Protein 5CMZ (pdb70)

Organism: Human immunodeficiency virus type 1 group M subtype B (isolate HXB2) (NCBI:txid11706)

B-factor: mean 67.7, std 21.5, range [20.0, 153.14]

Secondary structure (DSSP, 8-state):
-HHHHHHHHHHHHHHHHHHHHHHHHHHHHHHHHHHHHHHHHH-/--HHHHHHHHHHHHHHHHHHHHHHHHHHHTT-/-TTHHHHHHHHHHHHHHHHHHHHHHHHHHHHHHHHHHHHHHHHH-/--HHHHHHHHHHHHHHHHHHHHHHHHHHHH----

Sequence (154 aa):
IVQQQNNLLRAIEAQQHLLQLTVWGIKQLQARILAVERYLKDQQMTWEEWDKKIEELIKKSEELIKKIEEQIKKQESGIVQQQNNLLRAIEAQQHHLLQLTVWGIKQLQARILAVERYLKDQMTWEEWDKKIEELIKKSEELIKKIEEQIKKQEES

GO terms:
  GO:0019064 fusion of virus membrane with host plasma membrane (P, IDA)
  GO:0075512 clathrin-dependent endocytosis of virus by host cell (P, IDA)
  GO:0042802 identical protein binding (F, IPI)
  GO:0005515 protein binding (F, IPI)
  GO:0042783 symbiont-mediated evasion of host immune response (P, EXP)
  GO:0046718 symbiont entry into host cell (P, EXP)
  GO:1903905 positive regulation of establishment of T cell polarity (P, IDA)
  GO:1903908 positive regulation of plasma membrane raft polarization (P, IDA)
  GO:1903911 positive regulation of receptor clustering (P, IDA)
  GO:0007015 actin filament organization (P, IDA)
  GO:0019082 viral protein processing (P, IDA)
  GO:0046718 symbiont entry into host cell (P, IDA)
  GO:0048018 receptor ligand activity (F, IDA)
  GO:0020002 host cell plasma membrane (C, IDA)
  GO:0019062 virion attachment to host cell (P, IDA)

Structure (mmCIF, N/CA/C/O backbone):
data_5CMZ
#
_entry.id   5CMZ
#
_cell.length_a   44.403
_cell.length_b   44.403
_cell.length_c   227.897
_cell.angle_alpha   90.00
_cell.angle_beta   90.00
_cell.angle_gamma   120.00
#
_symmetry.space_group_name_H-M   'P 63'
#
loop_
_entity.id
_entity.type
_entity.pdbx_description
1 polymer 'Envelope glycoprotein'
2 polymer 'Artificial HIV entry inhibitor AP3'
3 non-polymer 'SULFATE ION'
4 non-polymer 1,2-ETHANEDIOL
5 non-polymer 1-ETHOXY-2-(2-ETHOXYETHOXY)ETHANE
6 water water
#
loop_
_atom_site.group_PDB
_atom_site.id
_atom_site.type_symbol
_atom_site.label_atom_id
_atom_site.label_alt_id
_atom_site.label_comp_id
_atom_site.label_asym_id
_atom_site.label_entity_id
_atom_site.label_seq_id
_atom_site.pdbx_PDB_ins_code
_atom_site.Cartn_x
_atom_site.Cartn_y
_atom_site.Cartn_z
_atom_site.occupancy
_atom_site.B_iso_or_equiv
_atom_site.auth_seq_id
_atom_site.auth_comp_id
_atom_site.auth_asym_id
_atom_site.auth_atom_id
_atom_site.pdbx_PDB_model_num
ATOM 1 N N . ILE A 1 3 ? -15.761 14.250 -54.180 1.00 97.26 3 ILE A N 1
ATOM 2 C CA . ILE A 1 3 ? -16.799 14.381 -53.165 1.00 91.71 3 ILE A CA 1
ATOM 3 C C . ILE A 1 3 ? -16.879 13.115 -52.310 1.00 98.49 3 ILE A C 1
ATOM 4 O O . ILE A 1 3 ? -17.515 13.102 -51.256 1.00 94.38 3 ILE A O 1
ATOM 9 N N . VAL A 1 4 ? -16.230 12.050 -52.773 1.00 96.87 4 VAL A N 1
ATOM 10 C CA . VAL A 1 4 ? -16.116 10.826 -51.988 1.00 95.75 4 VAL A CA 1
ATOM 11 C C . VAL A 1 4 ? -15.054 11.054 -50.915 1.00 97.16 4 VAL A C 1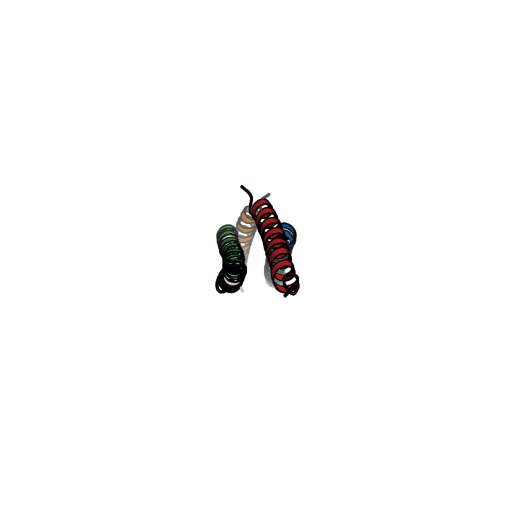
ATOM 12 O O . VAL A 1 4 ? -15.051 10.406 -49.867 1.00 92.63 4 VAL A O 1
ATOM 16 N N . GLN A 1 5 ? -14.161 11.998 -51.194 1.00 95.18 5 GLN A N 1
ATOM 17 C CA . GLN A 1 5 ? -13.171 12.457 -50.232 1.00 92.74 5 GLN A CA 1
ATOM 18 C C . GLN A 1 5 ? -13.878 13.139 -49.067 1.00 95.29 5 GLN A C 1
ATOM 19 O O . GLN A 1 5 ? -13.443 13.052 -47.917 1.00 89.60 5 GLN A O 1
ATOM 25 N N . GLN A 1 6 ? -14.983 13.809 -49.378 1.00 93.70 6 GLN A N 1
ATOM 26 C CA . GLN A 1 6 ? -15.778 14.502 -48.375 1.00 89.85 6 GLN A CA 1
ATOM 27 C C . GLN A 1 6 ? -16.398 13.510 -47.396 1.00 91.19 6 GLN A C 1
ATOM 28 O O . GLN A 1 6 ? -16.253 13.653 -46.182 1.00 86.43 6 GLN A O 1
ATOM 34 N N . GLN A 1 7 ? -17.078 12.501 -47.933 1.00 89.04 7 GLN A N 1
ATOM 35 C CA . GLN A 1 7 ? -17.755 11.498 -47.115 1.00 85.49 7 GLN A CA 1
ATOM 36 C C . GLN A 1 7 ? -16.793 10.727 -46.218 1.00 77.28 7 GLN A C 1
ATOM 37 O O . GLN A 1 7 ? -17.148 10.338 -45.108 1.00 73.05 7 GLN A O 1
ATOM 43 N N . ASN A 1 8 ? -15.578 10.502 -46.708 1.00 81.81 8 ASN A N 1
ATOM 44 C CA . ASN A 1 8 ? -14.547 9.846 -45.914 1.00 80.58 8 ASN A CA 1
ATOM 45 C C . ASN A 1 8 ? -14.138 10.720 -44.731 1.00 77.77 8 ASN A C 1
ATOM 46 O O . ASN A 1 8 ? -13.707 10.217 -43.694 1.00 74.40 8 ASN A O 1
ATOM 51 N N . ASN A 1 9 ? -14.285 12.031 -44.893 1.00 73.64 9 ASN A N 1
ATOM 52 C CA . ASN A 1 9 ? -14.004 12.973 -43.817 1.00 73.71 9 ASN A CA 1
ATOM 53 C C . ASN A 1 9 ? -15.206 13.180 -42.899 1.00 74.55 9 ASN A C 1
ATOM 54 O O . ASN A 1 9 ? -15.043 13.406 -41.701 1.00 67.04 9 ASN A O 1
ATOM 59 N N . LEU A 1 10 ? -16.408 13.109 -43.464 1.00 70.33 10 LEU A N 1
ATOM 60 C CA . LEU A 1 10 ? -17.626 13.143 -42.662 1.00 63.71 10 LEU A CA 1
ATOM 61 C C . LEU A 1 10 ? -17.671 11.922 -41.749 1.00 66.74 10 LEU A C 1
ATOM 62 O O . LEU A 1 10 ? -18.130 12.001 -40.611 1.00 62.00 10 LEU A O 1
ATOM 67 N N . LEU A 1 11 ? -17.184 10.795 -42.261 1.00 61.23 11 LEU A N 1
ATOM 68 C CA . LEU A 1 11 ? -17.135 9.554 -41.498 1.00 63.11 11 LEU A CA 1
ATOM 69 C C . LEU A 1 11 ? -16.109 9.634 -40.372 1.00 64.61 11 LEU A C 1
ATOM 70 O O . LEU A 1 11 ? -16.355 9.156 -39.265 1.00 65.97 11 LEU A O 1
ATOM 75 N N . ARG A 1 12 ? -14.962 10.240 -40.661 1.00 65.14 12 ARG A N 1
ATOM 76 C CA . ARG A 1 12 ? -13.889 10.369 -39.678 1.00 61.74 12 ARG A CA 1
ATOM 77 C C . ARG A 1 12 ? -14.294 11.236 -38.489 1.00 62.38 12 ARG A C 1
ATOM 78 O O . ARG A 1 12 ? -13.841 11.013 -37.368 1.00 63.32 12 ARG A O 1
ATOM 86 N N . ALA A 1 13 ? -15.148 12.224 -38.737 1.00 59.29 13 ALA A N 1
ATOM 87 C CA . ALA A 1 13 ? -15.648 13.084 -37.672 1.00 57.04 13 ALA A CA 1
ATOM 88 C C . ALA A 1 13 ? -16.646 12.326 -36.803 1.00 61.67 13 ALA A C 1
ATOM 89 O O . ALA A 1 13 ? -16.696 12.513 -35.587 1.00 54.98 13 ALA A O 1
ATOM 91 N N . ILE A 1 14 ? -17.439 11.469 -37.439 1.00 59.00 14 ILE A N 1
ATOM 92 C CA . ILE A 1 14 ? -18.419 10.652 -36.734 1.00 55.59 14 ILE A CA 1
ATOM 93 C C . ILE A 1 14 ? -17.731 9.585 -35.880 1.00 55.97 14 ILE A C 1
ATOM 94 O O . ILE A 1 14 ? -18.178 9.282 -34.772 1.00 57.05 14 ILE A O 1
ATOM 99 N N . GLU A 1 15 ? -16.635 9.031 -36.391 1.00 62.71 15 GLU A N 1
ATOM 100 C CA . GLU A 1 15 ? -15.858 8.045 -35.646 1.00 61.75 15 GLU A CA 1
ATOM 101 C C . GLU A 1 15 ? -15.216 8.666 -34.408 1.00 61.88 15 GLU A C 1
ATOM 102 O O . GLU A 1 15 ? -15.085 8.014 -33.374 1.00 62.38 15 GLU A O 1
ATOM 108 N N . ALA A 1 16 ? -14.817 9.928 -34.520 1.00 52.03 16 ALA A N 1
ATOM 109 C CA . ALA A 1 16 ? -14.205 10.642 -33.405 1.00 59.94 16 ALA A CA 1
ATOM 110 C C . ALA A 1 16 ? -15.233 10.946 -32.319 1.00 59.86 16 ALA A C 1
ATOM 111 O O . ALA A 1 16 ? -14.926 10.895 -31.128 1.00 52.50 16 ALA A O 1
ATOM 113 N N . GLN A 1 17 ? -16.453 11.266 -32.739 1.00 57.49 17 GLN A N 1
ATOM 114 C CA . GLN A 1 17 ? -17.534 11.561 -31.806 1.00 56.15 17 GLN A CA 1
ATOM 115 C C . GLN A 1 17 ? -18.096 10.287 -31.184 1.00 54.39 17 GLN A C 1
ATOM 116 O O . GLN A 1 17 ? -18.696 10.324 -30.112 1.00 53.44 17 GLN A O 1
ATOM 122 N N . GLN A 1 18 ? -17.900 9.162 -31.863 1.00 58.27 18 GLN A N 1
ATOM 123 C CA . GLN A 1 18 ? -18.332 7.871 -31.340 1.00 55.47 18 GLN A CA 1
ATOM 124 C C . GLN A 1 18 ? -17.471 7.468 -30.144 1.00 60.10 18 GLN A C 1
ATOM 125 O O . GLN A 1 18 ? -17.954 6.850 -29.195 1.00 59.56 18 GLN A O 1
ATOM 131 N N . HIS A 1 19 ? -16.196 7.841 -30.190 1.00 53.42 19 HIS A N 1
ATOM 132 C CA . HIS A 1 19 ? -15.267 7.525 -29.112 1.00 59.97 19 HIS A CA 1
ATOM 133 C C . HIS A 1 19 ? -15.449 8.489 -27.941 1.00 61.35 19 HIS A C 1
ATOM 134 O O . HIS A 1 19 ? -15.249 8.117 -26.786 1.00 56.25 19 HIS A O 1
ATOM 141 N N . LEU A 1 20 ? -15.826 9.728 -28.247 1.00 57.26 20 LEU A N 1
ATOM 142 C CA . LEU A 1 20 ? -16.111 10.718 -27.213 1.00 53.59 20 LEU A CA 1
ATOM 143 C C . LEU A 1 20 ? -17.332 10.313 -26.395 1.00 53.93 20 LEU A C 1
ATOM 144 O O . LEU A 1 20 ? -17.358 10.490 -25.177 1.00 50.95 20 LEU A O 1
ATOM 149 N N . LEU A 1 21 ? -18.338 9.767 -27.072 1.00 47.54 21 LEU A N 1
ATOM 150 C CA . LEU A 1 21 ? -19.564 9.326 -26.413 1.00 51.14 21 LEU A CA 1
ATOM 151 C C . LEU A 1 21 ? -19.318 8.157 -25.462 1.00 51.18 21 LEU A C 1
ATOM 152 O O . LEU A 1 21 ? -19.859 8.127 -24.358 1.00 50.22 21 LEU A O 1
ATOM 157 N N . GLN A 1 22 ? -18.500 7.200 -25.890 1.00 52.01 22 GLN A N 1
ATOM 158 C CA . GLN A 1 22 ? -18.162 6.052 -25.053 1.00 54.35 22 GLN A CA 1
ATOM 159 C C . GLN A 1 22 ? -17.402 6.476 -23.800 1.00 51.73 22 GLN A C 1
ATOM 160 O O . GLN A 1 22 ? -17.517 5.840 -22.753 1.00 51.67 22 GLN A O 1
ATOM 166 N N . LEU A 1 23 ? -16.631 7.552 -23.911 1.00 51.31 23 LEU A N 1
ATOM 167 C CA . LEU A 1 23 ? -15.866 8.063 -22.777 1.00 49.68 23 LEU A CA 1
ATOM 168 C C . LEU A 1 23 ? -16.748 8.815 -21.781 1.00 48.28 23 LEU A C 1
ATOM 169 O O . LEU A 1 23 ? -16.509 8.766 -20.576 1.00 52.95 23 LEU A O 1
ATOM 174 N N . THR A 1 24 ? -17.767 9.504 -22.285 1.00 48.99 24 THR A N 1
ATOM 175 C CA . THR A 1 24 ? -18.718 10.198 -21.420 1.00 48.62 24 THR A CA 1
ATOM 176 C C . THR A 1 24 ? -19.584 9.195 -20.664 1.00 45.33 24 THR A C 1
ATOM 177 O O . THR A 1 24 ? -19.886 9.388 -19.487 1.00 45.66 24 THR A O 1
ATOM 181 N N . VAL A 1 25 ? -19.980 8.128 -21.352 1.00 44.52 25 VAL A N 1
ATOM 182 C CA . VAL A 1 25 ? -20.746 7.048 -20.735 1.00 41.20 25 VAL A CA 1
ATOM 183 C C . VAL A 1 25 ? -19.948 6.397 -19.607 1.00 43.84 25 VAL A C 1
ATOM 184 O O . VAL A 1 25 ? -20.496 6.071 -18.553 1.00 42.20 25 VAL A O 1
ATOM 188 N N . TRP A 1 26 ? -18.649 6.226 -19.829 1.00 42.89 26 TRP A N 1
ATOM 189 C CA . TRP A 1 26 ? -17.761 5.677 -18.811 1.00 47.68 26 TRP A CA 1
ATOM 190 C C . TRP A 1 26 ? -17.776 6.538 -17.552 1.00 48.66 26 TRP A C 1
ATOM 191 O O . TRP A 1 26 ? -17.893 6.020 -16.443 1.00 47.53 26 TRP A O 1
ATOM 202 N N . GLY A 1 27 ? -17.666 7.851 -17.734 1.00 39.51 27 GLY A N 1
ATOM 203 C CA . GLY A 1 27 ? -17.642 8.783 -16.620 1.00 36.65 27 GLY A CA 1
ATOM 204 C C . GLY A 1 27 ? -18.948 8.839 -15.850 1.00 39.10 27 GLY A C 1
ATOM 205 O O . GLY A 1 27 ? -18.946 8.913 -14.622 1.00 40.54 27 GLY A O 1
ATOM 206 N N . ILE A 1 28 ? -20.065 8.808 -16.572 1.00 42.56 28 ILE A N 1
ATOM 207 C CA . ILE A 1 28 ? -21.385 8.842 -15.950 1.00 40.81 28 ILE A CA 1
ATOM 208 C C . ILE A 1 28 ? -21.612 7.609 -15.072 1.00 41.20 28 ILE A C 1
ATOM 209 O O . ILE A 1 28 ? -22.197 7.709 -13.991 1.00 43.73 28 ILE A O 1
ATOM 214 N N . LYS A 1 29 ? -21.137 6.455 -15.534 1.00 41.09 29 LYS A N 1
ATOM 215 C CA . LYS A 1 29 ? -21.239 5.219 -14.763 1.00 42.30 29 LYS A CA 1
ATOM 216 C C . LYS A 1 29 ? -20.397 5.288 -13.494 1.00 44.09 29 LYS A C 1
ATOM 217 O O . LYS A 1 29 ? -20.815 4.810 -12.441 1.00 46.48 29 LYS A O 1
ATOM 223 N N . GLN A 1 30 ? -19.211 5.878 -13.599 1.00 45.13 30 GLN A N 1
ATOM 224 C CA . GLN A 1 30 ? -18.322 6.014 -12.448 1.00 41.22 30 GLN A CA 1
ATOM 225 C C . GLN A 1 30 ? -18.937 6.918 -11.389 1.00 43.81 30 GLN A C 1
ATOM 226 O O . GLN A 1 30 ? -18.952 6.577 -10.208 1.00 45.75 30 GLN A O 1
ATOM 232 N N . LEU A 1 31 ? -19.449 8.069 -11.816 1.00 39.55 31 LEU A N 1
ATOM 233 C CA . LEU A 1 31 ? -20.061 9.026 -10.897 1.00 40.69 31 LEU A CA 1
ATOM 234 C C . LEU A 1 31 ? -21.316 8.474 -10.228 1.00 45.46 31 LEU A C 1
ATOM 235 O O . LEU A 1 31 ? -21.578 8.759 -9.059 1.00 43.17 31 LEU A O 1
ATOM 240 N N . GLN A 1 32 ? -22.088 7.684 -10.970 1.00 42.06 32 GLN A N 1
ATOM 241 C CA . GLN A 1 32 ? -23.313 7.094 -10.438 1.00 43.48 32 GLN A CA 1
ATOM 242 C C . GLN A 1 32 ? -23.000 6.103 -9.319 1.00 46.76 32 GLN A C 1
ATOM 243 O O . GLN A 1 32 ? -23.735 6.007 -8.336 1.00 49.00 32 GLN A O 1
ATOM 249 N N . ALA A 1 33 ? -21.902 5.371 -9.470 1.00 44.88 33 ALA A N 1
ATOM 250 C CA . ALA A 1 33 ? -21.487 4.406 -8.458 1.00 40.72 33 ALA A CA 1
ATOM 251 C C . ALA A 1 33 ? -20.938 5.102 -7.218 1.00 39.66 33 ALA A C 1
ATOM 252 O O . ALA A 1 33 ? -21.084 4.603 -6.103 1.00 43.12 33 ALA A O 1
ATOM 254 N N . ARG A 1 34 ? -20.307 6.254 -7.416 1.00 39.32 34 ARG A N 1
ATOM 255 C CA . ARG A 1 34 ? -19.701 6.986 -6.309 1.00 40.79 34 ARG A CA 1
ATOM 256 C C . ARG A 1 34 ? -20.729 7.736 -5.463 1.00 43.00 34 ARG A C 1
ATOM 257 O O . ARG A 1 34 ? -20.591 7.809 -4.243 1.00 39.81 34 ARG A O 1
ATOM 265 N N . ILE A 1 35 ? -21.756 8.286 -6.103 1.00 41.93 35 ILE A N 1
ATOM 266 C CA . ILE A 1 35 ? -22.821 8.966 -5.370 1.00 36.41 35 ILE A CA 1
ATOM 267 C C . ILE A 1 35 ? -23.687 7.951 -4.623 1.00 39.44 35 ILE A C 1
ATOM 268 O O . ILE A 1 35 ? -24.200 8.237 -3.540 1.00 42.63 35 ILE A O 1
ATOM 273 N N . LEU A 1 36 ? -23.825 6.758 -5.195 1.00 43.48 36 LEU A N 1
ATOM 274 C CA . LEU A 1 36 ? -24.608 5.694 -4.575 1.00 36.35 36 LEU A CA 1
ATOM 275 C C . LEU A 1 36 ? -23.936 5.202 -3.296 1.00 41.66 36 LEU A C 1
ATOM 276 O O . LEU A 1 36 ? -24.602 4.925 -2.300 1.00 39.31 36 LEU A O 1
ATOM 281 N N . ALA A 1 37 ? -22.610 5.106 -3.331 1.00 42.20 37 ALA A N 1
ATOM 282 C CA . ALA A 1 37 ? -21.842 4.673 -2.168 1.00 40.35 37 ALA A CA 1
ATOM 283 C C . ALA A 1 37 ? -21.916 5.705 -1.046 1.00 44.69 37 ALA A C 1
ATOM 284 O O . ALA A 1 37 ? -21.912 5.351 0.134 1.00 43.62 37 ALA A O 1
ATOM 286 N N . VAL A 1 38 ? -21.979 6.979 -1.424 1.00 38.50 38 VAL A N 1
ATOM 287 C CA . VAL A 1 38 ? -22.120 8.062 -0.457 1.00 41.26 38 VAL A CA 1
ATOM 288 C C . VAL A 1 38 ? -23.522 8.071 0.152 1.00 36.89 38 VAL A C 1
ATOM 289 O O . VAL A 1 38 ? -23.672 8.196 1.367 1.00 39.92 38 VAL A O 1
ATOM 293 N N . GLU A 1 39 ? -24.540 7.930 -0.693 1.00 36.94 39 GLU A N 1
ATOM 294 C CA . GLU A 1 39 ? -25.926 7.875 -0.231 1.00 42.45 39 GLU A CA 1
ATOM 295 C C . GLU A 1 39 ? -26.157 6.717 0.737 1.00 41.93 39 GLU A C 1
ATOM 296 O O . GLU A 1 39 ? -26.890 6.854 1.716 1.00 44.95 39 GLU A O 1
ATOM 302 N N . ARG A 1 40 ? -25.533 5.577 0.457 1.00 44.96 40 ARG A N 1
ATOM 303 C CA . ARG A 1 40 ? -25.652 4.405 1.319 1.00 36.99 40 ARG A CA 1
ATOM 304 C C . ARG A 1 40 ? -24.900 4.597 2.632 1.00 44.81 40 ARG A C 1
ATOM 305 O O . ARG A 1 40 ? -25.349 4.140 3.682 1.00 44.88 40 ARG A O 1
ATOM 313 N N . TYR A 1 41 ? -23.763 5.283 2.569 1.00 46.11 41 TYR A N 1
ATOM 314 C CA . TYR A 1 41 ? -22.964 5.559 3.760 1.00 40.25 41 TYR A CA 1
ATOM 315 C C . TYR A 1 41 ? -23.742 6.407 4.761 1.00 45.90 41 TYR A C 1
ATOM 316 O O . TYR A 1 41 ? -23.820 6.070 5.941 1.00 43.85 41 TYR A O 1
ATOM 325 N N . LEU A 1 42 ? -24.319 7.503 4.279 1.00 45.45 42 LEU A N 1
ATOM 326 C CA . LEU A 1 42 ? -25.086 8.410 5.125 1.00 41.34 42 LEU A CA 1
ATOM 327 C C . LEU A 1 42 ? -26.311 7.720 5.722 1.00 41.95 42 LEU A C 1
ATOM 328 O O . LEU A 1 42 ? -26.743 8.047 6.827 1.00 48.53 42 LEU A O 1
ATOM 333 N N . LYS A 1 43 ? -26.859 6.760 4.985 1.00 48.59 43 LYS A N 1
ATOM 334 C CA . LYS A 1 43 ? -28.020 6.002 5.439 1.00 45.77 43 LYS A CA 1
ATOM 335 C C . LYS A 1 43 ? -27.636 5.002 6.528 1.00 51.21 43 LYS A C 1
ATOM 336 O O . LYS A 1 43 ? -28.367 4.827 7.506 1.00 53.69 43 LYS A O 1
ATOM 342 N N . ASP A 1 44 ? -26.486 4.354 6.360 1.00 48.90 44 ASP A N 1
ATOM 343 C CA . ASP A 1 44 ? -26.019 3.365 7.327 1.00 48.71 44 ASP A CA 1
ATOM 344 C C . ASP A 1 44 ? -25.613 4.012 8.646 1.00 53.16 44 ASP A C 1
ATOM 345 O O . ASP A 1 44 ? -25.602 3.359 9.688 1.00 55.14 44 ASP A O 1
ATOM 350 N N . GLN A 1 45 ? -25.279 5.296 8.598 1.00 55.38 45 GLN A N 1
ATOM 351 C CA A GLN A 1 45 ? -24.893 6.012 9.807 0.58 50.62 45 GLN A CA 1
ATOM 352 C CA B GLN A 1 45 ? -24.894 6.046 9.788 0.42 50.75 45 GLN A CA 1
ATOM 353 C C . GLN A 1 45 ? -26.119 6.457 10.597 1.00 56.26 45 GLN A C 1
ATOM 354 O O . GLN A 1 45 ? -27.248 6.364 10.119 1.00 59.71 45 GLN A O 1
ATOM 369 N N . MET B 2 2 ? -37.516 6.511 -15.408 1.00 85.98 41 MET B N 1
ATOM 370 C CA . MET B 2 2 ? -36.560 5.622 -16.057 1.00 77.12 41 MET B CA 1
ATOM 371 C C . MET B 2 2 ? -35.555 5.066 -15.049 1.00 66.19 41 MET B C 1
ATOM 372 O O . MET B 2 2 ? -35.091 5.781 -14.161 1.00 66.07 41 MET B O 1
ATOM 377 N N . THR B 2 3 ? -35.230 3.785 -15.195 1.00 68.93 42 THR B N 1
ATOM 378 C CA . THR B 2 3 ? -34.321 3.092 -14.283 1.00 71.72 42 THR B CA 1
ATOM 379 C C . THR B 2 3 ? -32.906 3.017 -14.867 1.00 71.73 42 THR B C 1
ATOM 380 O O . THR B 2 3 ? -32.738 2.876 -16.077 1.00 70.67 42 THR B O 1
ATOM 384 N N . TRP B 2 4 ? -31.895 3.132 -14.007 1.00 66.59 43 TRP B N 1
ATOM 385 C CA . TRP B 2 4 ? -30.499 3.106 -14.441 1.00 62.73 43 TRP B CA 1
ATOM 386 C C . TRP B 2 4 ? -30.101 1.828 -15.179 1.00 67.34 43 TRP B C 1
ATOM 387 O O . TRP B 2 4 ? -29.185 1.844 -16.001 1.00 75.56 43 TRP B O 1
ATOM 398 N N . GLU B 2 5 ? -30.781 0.723 -14.889 1.00 70.44 44 GLU B N 1
ATOM 399 C CA . GLU B 2 5 ? -30.535 -0.517 -15.621 1.00 74.39 44 GLU B CA 1
ATOM 400 C C . GLU B 2 5 ? -31.200 -0.492 -16.994 1.00 68.49 44 GLU B C 1
ATOM 401 O O . GLU B 2 5 ? -30.720 -1.123 -17.935 1.00 67.72 44 GLU B O 1
ATOM 407 N N . GLU B 2 6 ? -32.305 0.240 -17.102 1.00 65.01 45 GLU B N 1
ATOM 408 C CA . GLU B 2 6 ? -32.925 0.486 -18.397 1.00 70.89 45 GLU B CA 1
ATOM 409 C C . GLU B 2 6 ? -32.007 1.397 -19.199 1.00 69.98 45 GLU B C 1
ATOM 410 O O . GLU B 2 6 ? -31.861 1.243 -20.411 1.00 68.63 45 GLU B O 1
ATOM 416 N N . TRP B 2 7 ? -31.394 2.350 -18.504 1.00 71.46 46 TRP B N 1
ATOM 417 C CA . TRP B 2 7 ? -30.449 3.277 -19.109 1.00 60.59 46 TRP B CA 1
ATOM 418 C C . TRP B 2 7 ? -29.256 2.517 -19.673 1.00 59.85 46 TRP B C 1
ATOM 419 O O . TRP B 2 7 ? -28.813 2.787 -20.788 1.00 60.49 46 TRP B O 1
ATOM 430 N N . ASP B 2 8 ? -28.750 1.560 -18.901 1.00 55.42 47 ASP B N 1
ATOM 431 C CA . ASP B 2 8 ? -27.634 0.727 -19.337 1.00 60.55 47 ASP B CA 1
ATOM 432 C C . ASP B 2 8 ? -27.988 -0.083 -20.580 1.00 65.08 47 ASP B C 1
ATOM 433 O O . ASP B 2 8 ? -27.140 -0.315 -21.441 1.00 60.93 47 ASP B O 1
ATOM 438 N N . LYS B 2 9 ? -29.244 -0.506 -20.670 1.00 67.16 48 LYS B N 1
ATOM 439 C CA . LYS B 2 9 ? -29.695 -1.329 -21.786 1.00 64.02 48 LYS B CA 1
ATOM 440 C C . LYS B 2 9 ? -29.821 -0.510 -23.067 1.00 66.95 48 LYS B C 1
ATOM 441 O O . LYS B 2 9 ? -29.400 -0.950 -24.136 1.00 69.83 48 LYS B O 1
ATOM 447 N N . LYS B 2 10 ? -30.394 0.685 -22.955 1.00 62.33 49 LYS B N 1
ATOM 448 C CA . LYS B 2 10 ? -30.591 1.549 -24.117 1.00 64.14 49 LYS B CA 1
ATOM 449 C C . LYS B 2 10 ? -29.271 2.089 -24.660 1.00 65.93 49 LYS B C 1
ATOM 450 O O . LYS B 2 10 ? -29.090 2.195 -25.873 1.00 64.90 49 LYS B O 1
ATOM 456 N N . ILE B 2 11 ? -28.359 2.435 -23.755 1.00 61.73 50 ILE B N 1
ATOM 457 C CA . ILE B 2 11 ? -27.033 2.912 -24.137 1.00 58.03 50 ILE B CA 1
ATOM 458 C C . ILE B 2 11 ? -26.282 1.855 -24.944 1.00 62.71 50 ILE B C 1
ATOM 459 O O . ILE B 2 11 ? -25.743 2.143 -26.013 1.00 71.23 50 ILE B O 1
ATOM 464 N N . GLU B 2 12 ? -26.267 0.627 -24.434 1.00 66.07 51 GLU B N 1
ATOM 465 C CA . GLU B 2 12 ? -25.525 -0.462 -25.063 1.00 65.02 51 GLU B CA 1
ATOM 466 C C . GLU B 2 12 ? -26.061 -0.820 -26.448 1.00 66.88 51 GLU B C 1
ATOM 467 O O . GLU B 2 12 ? -25.291 -1.144 -27.352 1.00 66.53 51 GLU B O 1
ATOM 473 N N . GLU B 2 13 ? -27.379 -0.761 -26.612 1.00 64.85 52 GLU B N 1
ATOM 474 C CA . GLU B 2 13 ? -28.001 -1.059 -27.898 1.00 66.34 52 GLU B CA 1
ATOM 475 C C . GLU B 2 13 ? -27.669 0.012 -28.932 1.00 68.39 52 GLU B C 1
ATOM 476 O O . GLU B 2 13 ? -27.388 -0.296 -30.090 1.00 70.02 52 GLU B O 1
ATOM 482 N N . LEU B 2 14 ? -27.701 1.271 -28.506 1.00 68.03 53 LEU B N 1
ATOM 483 C CA . LEU B 2 14 ? -27.418 2.393 -29.395 1.00 61.76 53 LEU B CA 1
ATOM 484 C C . LEU B 2 14 ? -25.951 2.443 -29.812 1.00 62.28 53 LEU B C 1
ATOM 485 O O . LEU B 2 14 ? -25.631 2.859 -30.924 1.00 62.26 53 LEU B O 1
ATOM 490 N N . ILE B 2 15 ? -25.063 2.018 -28.918 1.00 61.96 54 ILE B N 1
ATOM 491 C CA . ILE B 2 15 ? -23.636 1.977 -29.223 1.00 65.11 54 ILE B CA 1
ATOM 492 C C . ILE B 2 15 ? -23.328 0.883 -30.244 1.00 68.58 54 ILE B C 1
ATOM 493 O O . ILE B 2 15 ? -22.577 1.104 -31.195 1.00 64.75 54 ILE B O 1
ATOM 498 N N . LYS B 2 16 ? -23.920 -0.293 -30.044 1.00 72.65 55 LYS B N 1
ATOM 499 C CA . LYS B 2 16 ? -23.737 -1.419 -30.954 1.00 70.49 55 LYS B CA 1
ATOM 500 C C . LYS B 2 16 ? -24.256 -1.074 -32.346 1.00 70.46 55 LYS B C 1
ATOM 501 O O . LYS B 2 16 ? -23.591 -1.333 -33.348 1.00 72.42 55 LYS B O 1
ATOM 507 N N . LYS B 2 17 ? -25.447 -0.484 -32.392 1.00 65.69 56 LYS B N 1
ATOM 508 C CA . LYS B 2 17 ? -26.061 -0.045 -33.641 1.00 61.95 56 LYS B CA 1
ATOM 509 C C . LYS B 2 17 ? -25.197 0.995 -34.348 1.00 72.00 56 LYS B C 1
ATOM 510 O O . LYS B 2 17 ? -25.032 0.953 -35.568 1.00 78.36 56 LYS B O 1
ATOM 516 N N . SER B 2 18 ? -24.641 1.921 -33.573 1.00 68.82 57 SER B N 1
ATOM 517 C CA . SER B 2 18 ? -23.782 2.964 -34.118 1.00 64.45 57 SER B CA 1
ATOM 518 C C . SER B 2 18 ? -22.497 2.375 -34.696 1.00 67.24 57 SER B C 1
ATOM 519 O O . SER B 2 18 ? -21.996 2.845 -35.717 1.00 71.94 57 SER B O 1
ATOM 522 N N . GLU B 2 19 ? -21.975 1.341 -34.043 1.00 67.81 58 GLU B N 1
ATOM 523 C CA . GLU B 2 19 ? -20.754 0.681 -34.496 1.00 69.67 58 GLU B CA 1
ATOM 524 C C . GLU B 2 19 ? -20.971 -0.094 -35.793 1.00 71.66 58 GLU B C 1
ATOM 525 O O . GLU B 2 19 ? -20.105 -0.111 -36.666 1.00 68.47 58 GLU B O 1
ATOM 531 N N . GLU B 2 20 ? -22.129 -0.738 -35.911 1.00 73.45 59 GLU B N 1
ATOM 532 C CA . GLU B 2 20 ? -22.452 -1.519 -37.101 1.00 74.89 59 GLU B CA 1
ATOM 533 C C . GLU B 2 20 ? -22.718 -0.618 -38.305 1.00 82.34 59 GLU B C 1
ATOM 534 O O . GLU B 2 20 ? -22.497 -1.015 -39.448 1.00 88.25 59 GLU B O 1
ATOM 540 N N . LEU B 2 21 ? -23.193 0.596 -38.041 1.00 75.80 60 LEU B N 1
ATOM 541 C CA . LEU B 2 21 ? -23.430 1.573 -39.098 1.00 72.42 60 LEU B CA 1
ATOM 542 C C . LEU B 2 21 ? -22.117 2.166 -39.605 1.00 76.22 60 LEU B C 1
ATOM 543 O O . LEU B 2 21 ? -21.979 2.467 -40.789 1.00 76.08 60 LEU B O 1
ATOM 548 N N . ILE B 2 22 ? -21.154 2.328 -38.702 1.00 75.09 61 ILE B N 1
ATOM 549 C CA . ILE B 2 22 ? -19.834 2.832 -39.068 1.00 77.04 61 ILE B CA 1
ATOM 550 C C . ILE B 2 22 ? -19.093 1.816 -39.940 1.00 78.52 61 ILE B C 1
ATOM 551 O O . ILE B 2 22 ? -18.362 2.186 -40.859 1.00 81.01 61 ILE B O 1
ATOM 556 N N . LYS B 2 23 ? -19.305 0.534 -39.660 1.00 81.95 62 LYS B N 1
ATOM 557 C CA . LYS B 2 23 ? -18.713 -0.536 -40.456 1.00 82.48 62 LYS B CA 1
ATOM 558 C C . LYS B 2 23 ? -19.320 -0.580 -41.854 1.00 87.91 62 LYS B C 1
ATOM 559 O O . LYS B 2 23 ? -18.619 -0.817 -42.838 1.00 86.10 62 LYS B O 1
ATOM 565 N N . LYS B 2 24 ? -20.628 -0.351 -41.928 1.00 85.38 63 LYS B N 1
ATOM 566 C CA . LYS B 2 24 ? -21.357 -0.340 -43.192 1.00 78.22 63 LYS B CA 1
ATOM 567 C C . LYS B 2 24 ? -20.791 0.728 -44.122 1.00 88.33 63 LYS B C 1
ATOM 568 O O . LYS B 2 24 ? -20.425 0.447 -45.263 1.00 88.68 63 LYS B O 1
ATOM 574 N N . ILE B 2 25 ? -20.721 1.954 -43.613 1.00 86.68 64 ILE B N 1
ATOM 575 C CA . ILE B 2 25 ? -20.209 3.093 -44.366 1.00 84.69 64 ILE B CA 1
ATOM 576 C C . ILE B 2 25 ? -18.758 2.893 -44.792 1.00 89.60 64 ILE B C 1
ATOM 577 O O . ILE B 2 25 ? -18.391 3.175 -45.933 1.00 89.89 64 ILE B O 1
ATOM 582 N N . GLU B 2 26 ? -17.940 2.396 -43.870 1.00 90.39 65 GLU B N 1
ATOM 583 C CA . GLU B 2 26 ? -16.509 2.246 -44.107 1.00 92.43 65 GLU B CA 1
ATOM 584 C C . GLU B 2 26 ? -16.209 1.205 -45.185 1.00 98.59 65 GLU B C 1
ATOM 585 O O . GLU B 2 26 ? -15.139 1.224 -45.789 1.00 98.75 65 GLU B O 1
ATOM 591 N N . GLU B 2 27 ? -17.158 0.306 -45.428 1.00 93.59 66 GLU B N 1
ATOM 592 C CA . GLU B 2 27 ? -16.988 -0.730 -46.442 1.00 96.35 66 GLU B CA 1
ATOM 593 C C . GLU B 2 27 ? -17.462 -0.272 -47.818 1.00 102.04 66 GLU B C 1
ATOM 594 O O . GLU B 2 27 ? -16.889 -0.652 -48.839 1.00 106.34 66 GLU B O 1
ATOM 600 N N . GLN B 2 28 ? -18.510 0.546 -47.838 1.00 96.68 67 GLN B N 1
ATOM 601 C CA . GLN B 2 28 ? -19.052 1.068 -49.089 1.00 90.57 67 GLN B CA 1
ATOM 602 C C . GLN B 2 28 ? -18.119 2.104 -49.717 1.00 92.20 67 GLN B C 1
ATOM 603 O O . GLN B 2 28 ? -18.268 2.459 -50.886 1.00 99.40 67 GLN B O 1
ATOM 609 N N . ILE B 2 29 ? -17.157 2.582 -48.933 1.00 94.33 68 ILE B N 1
ATOM 610 C CA . ILE B 2 29 ? -16.114 3.463 -49.445 1.00 96.02 68 ILE B CA 1
ATOM 611 C C . ILE B 2 29 ? -15.003 2.625 -50.071 1.00 102.61 68 ILE B C 1
ATOM 612 O O . ILE B 2 29 ? -14.483 2.956 -51.138 1.00 106.00 68 ILE B O 1
ATOM 617 N N . LYS B 2 30 ? 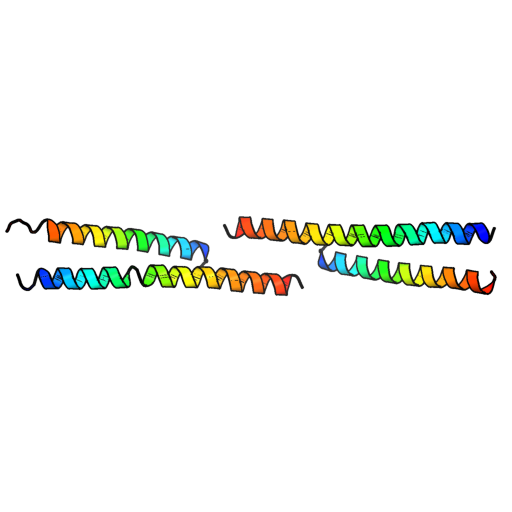-14.656 1.527 -49.405 1.00 99.95 69 LYS B N 1
ATOM 618 C CA . LYS B 2 30 ? -13.600 0.634 -49.874 1.00 101.25 69 LYS B CA 1
ATOM 619 C C . LYS B 2 30 ? -14.001 -0.117 -51.142 1.00 107.64 69 LYS B C 1
ATOM 620 O O . LYS B 2 30 ? -13.143 -0.608 -51.876 1.00 108.61 69 LYS B O 1
ATOM 626 N N . LYS B 2 31 ? -15.303 -0.204 -51.396 1.00 102.84 70 LYS B N 1
ATOM 627 C CA . LYS B 2 31 ? -15.805 -0.811 -52.625 1.00 103.55 70 LYS B CA 1
ATOM 628 C C . LYS B 2 31 ? -15.523 0.086 -53.827 1.00 107.76 70 LYS B C 1
ATOM 629 O O . LYS B 2 31 ? -15.669 -0.332 -54.975 1.00 108.70 70 LYS B O 1
ATOM 635 N N . GLN B 2 32 ? -15.121 1.322 -53.550 1.00 105.84 71 GLN B N 1
ATOM 636 C CA . GLN B 2 32 ? -14.811 2.289 -54.593 1.00 101.19 71 GLN B CA 1
ATOM 637 C C . GLN B 2 32 ? -13.364 2.752 -54.471 1.00 105.59 71 GLN B C 1
ATOM 638 O O . GLN B 2 32 ? -12.525 2.431 -55.314 1.00 107.14 71 GLN B O 1
ATOM 644 N N . GLU B 2 33 ? -13.080 3.502 -53.411 1.00 112.38 72 GLU B N 1
ATOM 645 C CA . GLU B 2 33 ? -11.745 4.043 -53.172 1.00 112.76 72 GLU B CA 1
ATOM 646 C C . GLU B 2 33 ? -10.784 2.959 -52.690 1.00 110.85 72 GLU B C 1
ATOM 647 O O . GLU B 2 33 ? -11.105 1.771 -52.720 1.00 110.05 72 GLU B O 1
ATOM 653 N N . SER C 1 1 ? -12.872 -11.729 55.898 1.00 91.36 1 SER C N 1
ATOM 654 C CA . SER C 1 1 ? -13.962 -12.567 55.413 1.00 95.34 1 SER C CA 1
ATOM 655 C C . SER C 1 1 ? -13.528 -13.410 54.219 1.00 102.14 1 SER C C 1
ATOM 656 O O . SER C 1 1 ? -12.926 -12.902 53.272 1.00 94.43 1 SER C O 1
ATOM 659 N N . GLY C 1 2 ? -13.838 -14.701 54.269 1.00 103.32 2 GLY C N 1
ATOM 660 C CA . GLY C 1 2 ? -13.601 -15.579 53.140 1.00 94.03 2 GLY C CA 1
ATOM 661 C C . GLY C 1 2 ? -14.796 -15.547 52.208 1.00 99.18 2 GLY C C 1
ATOM 662 O O . GLY C 1 2 ? -14.900 -16.347 51.279 1.00 99.38 2 GLY C O 1
ATOM 663 N N . ILE C 1 3 ? -15.701 -14.608 52.467 1.00 96.60 3 ILE C N 1
ATOM 664 C CA . ILE C 1 3 ? -16.920 -14.467 51.684 1.00 92.28 3 ILE C CA 1
ATOM 665 C C . ILE C 1 3 ? -16.962 -13.105 50.986 1.00 95.50 3 ILE C C 1
ATOM 666 O O . ILE C 1 3 ? -17.667 -12.929 49.991 1.00 94.03 3 ILE C O 1
ATOM 671 N N . VAL C 1 4 ? -16.201 -12.146 51.507 1.00 95.12 4 VAL C N 1
ATOM 672 C CA . VAL C 1 4 ? -16.078 -10.845 50.858 1.00 96.08 4 VAL C CA 1
ATOM 673 C C . VAL C 1 4 ? -15.027 -10.940 49.757 1.00 94.58 4 VAL C C 1
ATOM 674 O O . VAL C 1 4 ? -14.975 -10.104 48.854 1.00 94.64 4 VAL C O 1
ATOM 678 N N . GLN C 1 5 ? -14.195 -11.975 49.841 1.00 92.40 5 GLN C N 1
ATOM 679 C CA . GLN C 1 5 ? -13.247 -12.285 48.781 1.00 94.81 5 GLN C CA 1
ATOM 680 C C . GLN C 1 5 ? -13.945 -13.164 47.754 1.00 93.99 5 GLN C C 1
ATOM 681 O O . GLN C 1 5 ? -13.481 -13.314 46.624 1.00 84.68 5 GLN C O 1
ATOM 687 N N . GLN C 1 6 ? -15.066 -13.748 48.165 1.00 94.60 6 GLN C N 1
ATOM 688 C CA . GLN C 1 6 ? -15.879 -14.563 47.277 1.00 88.34 6 GLN C CA 1
ATOM 689 C C . GLN C 1 6 ? -16.643 -13.653 46.325 1.00 87.47 6 GLN C C 1
ATOM 690 O O . GLN C 1 6 ? -16.831 -13.978 45.155 1.00 78.52 6 GLN C O 1
ATOM 696 N N . GLN C 1 7 ? -17.076 -12.506 46.839 1.00 85.58 7 GLN C N 1
ATOM 697 C CA . GLN C 1 7 ? -17.789 -11.524 46.032 1.00 84.66 7 GLN C CA 1
ATOM 698 C C . GLN C 1 7 ? -16.835 -10.748 45.132 1.00 80.97 7 GLN C C 1
ATOM 699 O O . GLN C 1 7 ? -17.219 -10.294 44.056 1.00 73.65 7 GLN C O 1
ATOM 705 N N . ASN C 1 8 ? -15.595 -10.591 45.582 1.00 83.34 8 ASN C N 1
ATOM 706 C CA . ASN C 1 8 ? -14.579 -9.920 44.784 1.00 79.21 8 ASN C CA 1
ATOM 707 C C . ASN C 1 8 ? -14.180 -10.777 43.590 1.00 74.83 8 ASN C C 1
ATOM 708 O O . ASN C 1 8 ? -13.884 -10.258 42.517 1.00 72.77 8 ASN C O 1
ATOM 713 N N . ASN C 1 9 ? -14.184 -12.093 43.781 1.00 72.86 9 ASN C N 1
ATOM 714 C CA . ASN C 1 9 ? -13.870 -13.021 42.702 1.00 76.86 9 ASN C CA 1
ATOM 715 C C . ASN C 1 9 ? -15.060 -13.252 41.777 1.00 74.18 9 ASN C C 1
ATOM 716 O O . ASN C 1 9 ? -14.888 -13.622 40.616 1.00 66.85 9 ASN C O 1
ATOM 721 N N . LEU C 1 10 ? -16.264 -13.037 42.297 1.00 66.77 10 LEU C N 1
ATOM 722 C CA . LEU C 1 10 ? -17.465 -13.101 41.474 1.00 62.45 10 LEU C CA 1
ATOM 723 C C . LEU C 1 10 ? -17.549 -11.864 40.588 1.00 67.08 10 LEU C C 1
ATOM 724 O O . LEU C 1 10 ? -18.034 -11.930 39.460 1.00 65.41 10 LEU C O 1
ATOM 729 N N . LEU C 1 11 ? -17.067 -10.737 41.105 1.00 66.17 11 LEU C N 1
ATOM 730 C CA . LEU C 1 11 ? -17.042 -9.491 40.347 1.00 63.07 11 LEU C CA 1
ATOM 731 C C . LEU C 1 11 ? -16.006 -9.552 39.231 1.00 66.95 11 LEU C C 1
ATOM 732 O O . LEU C 1 11 ? -16.246 -9.061 38.128 1.00 69.46 11 LEU C O 1
ATOM 737 N N . ARG C 1 12 ? -14.857 -10.158 39.523 1.00 62.33 12 ARG C N 1
ATOM 738 C CA . ARG C 1 12 ? -13.792 -10.307 38.535 1.00 66.52 12 ARG C CA 1
ATOM 739 C C . ARG C 1 12 ? -14.264 -11.132 37.342 1.00 63.42 12 ARG C C 1
ATOM 740 O O . ARG C 1 12 ? -13.903 -10.852 36.201 1.00 60.04 12 ARG C O 1
ATOM 748 N N . ALA C 1 13 ? -15.075 -12.149 37.616 1.00 58.03 13 ALA C N 1
ATOM 749 C CA . ALA C 1 13 ? -15.626 -12.996 36.564 1.00 60.56 13 ALA C CA 1
ATOM 750 C C . ALA C 1 13 ? -16.621 -12.216 35.711 1.00 64.16 13 ALA C C 1
ATOM 751 O O . ALA C 1 13 ? -16.636 -12.341 34.486 1.00 60.39 13 ALA C O 1
ATOM 753 N N . ILE C 1 14 ? -17.449 -11.411 36.369 1.00 59.31 14 ILE C N 1
ATOM 754 C CA . ILE C 1 14 ? -18.432 -10.580 35.682 1.00 52.78 14 ILE C CA 1
ATOM 755 C C . ILE C 1 14 ? -17.751 -9.532 34.800 1.00 53.10 14 ILE C C 1
ATOM 756 O O . ILE C 1 14 ? -18.221 -9.234 33.700 1.00 55.69 14 ILE C O 1
ATOM 761 N N . GLU C 1 15 ? -16.634 -8.990 35.276 1.00 61.41 15 GLU C N 1
ATOM 762 C CA . GLU C 1 15 ? -15.859 -8.022 34.505 1.00 60.45 15 GLU C CA 1
ATOM 763 C C . GLU C 1 15 ? -15.235 -8.669 33.271 1.00 58.10 15 GLU C C 1
ATOM 764 O O . GLU C 1 15 ? -15.128 -8.044 32.219 1.00 59.37 15 GLU C O 1
ATOM 770 N N . ALA C 1 16 ? -14.821 -9.924 33.410 1.00 52.78 16 ALA C N 1
ATOM 771 C CA . ALA C 1 16 ? -14.220 -10.662 32.305 1.00 58.06 16 ALA C CA 1
ATOM 772 C C . ALA C 1 16 ? -15.251 -10.969 31.223 1.00 60.02 16 ALA C C 1
ATOM 773 O O . ALA C 1 16 ? -14.948 -10.919 30.031 1.00 56.52 16 ALA C O 1
ATOM 775 N N . GLN C 1 17 ? -16.468 -11.292 31.649 1.00 58.48 17 GLN C N 1
ATOM 776 C CA . GLN C 1 17 ? -17.551 -11.598 30.721 1.00 58.03 17 GLN C CA 1
ATOM 777 C C . GLN C 1 17 ? -18.081 -10.340 30.042 1.00 55.52 17 GLN C C 1
ATOM 778 O O . GLN C 1 17 ? -18.525 -10.387 28.897 1.00 55.08 17 GLN C O 1
ATOM 784 N N . GLN C 1 18 ? -18.038 -9.219 30.757 1.00 56.36 18 GLN C N 1
ATOM 785 C CA . GLN C 1 18 ? -18.469 -7.940 30.203 1.00 52.06 18 GLN C CA 1
ATOM 786 C C . GLN C 1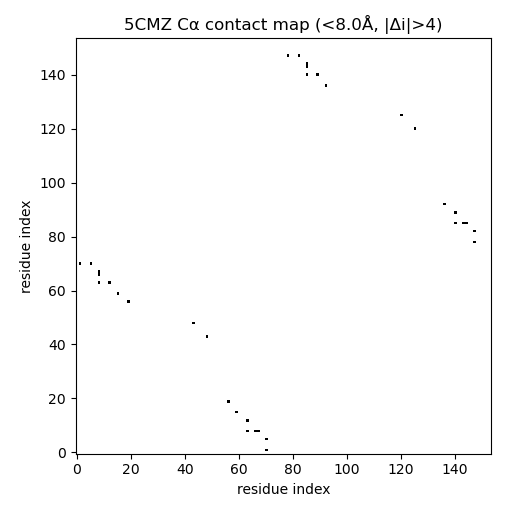 18 ? -17.597 -7.551 29.014 1.00 57.86 18 GLN C C 1
ATOM 787 O O . GLN C 1 18 ? -18.089 -7.045 28.006 1.00 56.40 18 GLN C O 1
ATOM 793 N N A HIS C 1 19 ? -16.296 -7.803 29.135 0.45 54.14 19 HIS C N 1
ATOM 794 N N B HIS C 1 19 ? -16.295 -7.796 29.137 0.55 54.10 19 HIS C N 1
ATOM 795 C CA A HIS C 1 19 ? -15.351 -7.480 28.075 0.45 56.35 19 HIS C CA 1
ATOM 796 C CA B HIS C 1 19 ? -15.355 -7.479 28.070 0.55 56.35 19 HIS C CA 1
ATOM 797 C C A HIS C 1 19 ? -15.453 -8.482 26.929 0.45 57.57 19 HIS C C 1
ATOM 798 C C B HIS C 1 19 ? -15.456 -8.482 26.927 0.55 57.64 19 HIS C C 1
ATOM 799 O O A HIS C 1 19 ? -15.088 -8.179 25.795 0.45 54.92 19 HIS C O 1
ATOM 800 O O B HIS C 1 19 ? -15.094 -8.180 25.791 0.55 54.96 19 HIS C O 1
ATOM 813 N N . LEU C 1 20 ? -15.949 -9.678 27.233 1.00 59.46 20 LEU C N 1
ATOM 814 C CA . LEU C 1 20 ? -16.162 -10.698 26.214 1.00 55.50 20 LEU C CA 1
ATOM 815 C C . LEU C 1 20 ? -17.367 -10.324 25.360 1.00 56.75 20 LEU C C 1
ATOM 816 O O . LEU C 1 20 ? -17.405 -10.609 24.164 1.00 51.43 20 LEU C O 1
ATOM 821 N N . LEU C 1 21 ? -18.346 -9.675 25.984 1.00 50.90 21 LEU C N 1
ATOM 822 C CA . LEU C 1 21 ? -19.550 -9.238 25.287 1.00 53.72 21 LEU C CA 1
ATOM 823 C C . LEU C 1 21 ? -19.272 -8.061 24.354 1.00 49.99 21 LEU C C 1
ATOM 824 O O . LEU C 1 21 ? -19.807 -8.002 23.249 1.00 49.81 21 LEU C O 1
ATOM 829 N N . GLN C 1 22 ? -18.432 -7.132 24.799 1.00 53.12 22 GLN C N 1
ATOM 830 C CA . GLN C 1 22 ? -18.062 -5.980 23.981 1.00 53.23 22 GLN C CA 1
ATOM 831 C C . GLN C 1 22 ? -17.267 -6.399 22.748 1.00 49.31 22 GLN C C 1
ATOM 832 O O . GLN C 1 22 ? -17.242 -5.686 21.746 1.00 52.33 22 GLN C O 1
ATOM 838 N N . LEU C 1 23 ? -16.622 -7.559 22.824 1.00 49.33 23 LEU C N 1
ATOM 839 C CA . LEU C 1 23 ? -15.858 -8.081 21.696 1.00 48.30 23 LEU C CA 1
ATOM 840 C C . LEU C 1 23 ? -16.748 -8.820 20.698 1.00 44.37 23 LEU C C 1
ATOM 841 O O . LEU C 1 23 ? -16.525 -8.749 19.491 1.00 48.07 23 LEU C O 1
ATOM 846 N N . THR C 1 24 ? -17.759 -9.522 21.203 1.00 41.25 24 THR C N 1
ATOM 847 C CA . THR C 1 24 ? -18.702 -10.222 20.336 1.00 44.37 24 THR C CA 1
ATOM 848 C C . THR C 1 24 ? -19.594 -9.232 19.593 1.00 46.47 24 THR C C 1
ATOM 849 O O . THR C 1 24 ? -19.942 -9.450 18.432 1.00 44.93 24 THR C O 1
ATOM 853 N N . VAL C 1 25 ? -19.962 -8.150 20.272 1.00 43.23 25 VAL C N 1
ATOM 854 C CA . VAL C 1 25 ? -20.739 -7.079 19.654 1.00 42.51 25 VAL C CA 1
ATOM 855 C C . VAL C 1 25 ? -19.941 -6.426 18.526 1.00 44.24 25 VAL C C 1
ATOM 856 O O . VAL C 1 25 ? -20.492 -6.085 17.478 1.00 43.21 25 VAL C O 1
ATOM 860 N N . TRP C 1 26 ? -18.638 -6.276 18.740 1.00 42.79 26 TRP C N 1
ATOM 861 C CA . TRP C 1 26 ? -17.748 -5.728 17.724 1.00 41.36 26 TRP C CA 1
ATOM 862 C C . TRP C 1 26 ? -17.761 -6.596 16.472 1.00 46.42 26 TRP C C 1
ATOM 863 O O . TRP C 1 26 ? -17.888 -6.088 15.360 1.00 52.17 26 TRP C O 1
ATOM 874 N N . GLY C 1 27 ? -17.637 -7.907 16.662 1.00 41.68 27 GLY C N 1
ATOM 875 C CA . GLY C 1 27 ? -17.630 -8.846 15.554 1.00 36.54 27 GLY C CA 1
ATOM 876 C C . GLY C 1 27 ? -18.937 -8.870 14.785 1.00 40.35 27 GLY C C 1
ATOM 877 O O . GLY C 1 27 ? -18.936 -8.899 13.555 1.00 42.72 27 GLY C O 1
ATOM 878 N N . ILE C 1 28 ? -20.053 -8.858 15.509 1.00 41.16 28 ILE C N 1
ATOM 879 C CA . ILE C 1 28 ? -21.374 -8.872 14.887 1.00 36.98 28 ILE C CA 1
ATOM 880 C C . ILE C 1 28 ? -21.592 -7.642 14.002 1.00 44.26 28 ILE C C 1
ATOM 881 O O . ILE C 1 28 ? -22.137 -7.753 12.901 1.00 43.61 28 ILE C O 1
ATOM 886 N N . LYS C 1 29 ? -21.154 -6.478 14.478 1.00 45.79 29 LYS C N 1
ATOM 887 C CA . LYS C 1 29 ? -21.284 -5.239 13.715 1.00 44.33 29 LYS C CA 1
ATOM 888 C C . LYS C 1 29 ? -20.448 -5.264 12.438 1.00 43.74 29 LYS C C 1
ATOM 889 O O . LYS C 1 29 ? -20.889 -4.786 11.395 1.00 44.14 29 LYS C O 1
ATOM 895 N N . GLN C 1 30 ? -19.242 -5.816 12.526 1.00 38.69 30 GLN C N 1
ATOM 896 C CA . GLN C 1 30 ? -18.361 -5.911 11.365 1.00 41.31 30 GLN C CA 1
ATOM 897 C C . GLN C 1 30 ? -18.950 -6.847 10.317 1.00 43.83 30 GLN C C 1
ATOM 898 O O . GLN C 1 30 ? -18.896 -6.564 9.122 1.00 45.70 30 GLN C O 1
ATOM 904 N N . LEU C 1 31 ? -19.519 -7.960 10.771 1.00 43.21 31 LEU C N 1
ATOM 905 C CA . LEU C 1 31 ? -20.101 -8.944 9.861 1.00 44.11 3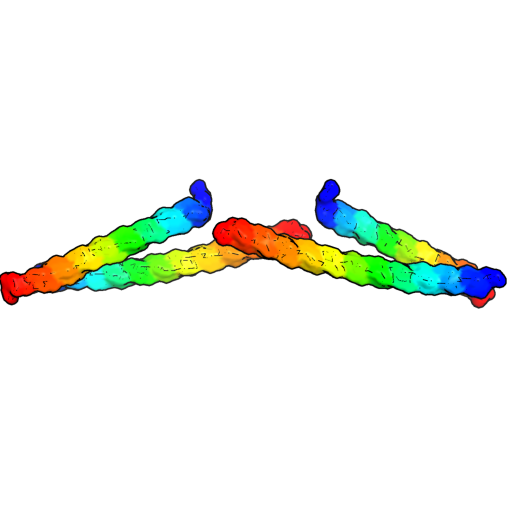1 LEU C CA 1
ATOM 906 C C . LEU C 1 31 ? -21.365 -8.431 9.175 1.00 45.94 31 LEU C C 1
ATOM 907 O O . LEU C 1 31 ? -21.605 -8.733 8.008 1.00 45.34 31 LEU C O 1
ATOM 912 N N . GLN C 1 32 ? -22.167 -7.655 9.897 1.00 45.06 32 GLN C N 1
ATOM 913 C CA . GLN C 1 32 ? -23.395 -7.098 9.336 1.00 41.49 32 GLN C CA 1
ATOM 914 C C . GLN C 1 32 ? -23.084 -6.126 8.198 1.00 46.77 32 GLN C C 1
ATOM 915 O O . GLN C 1 32 ? -23.801 -6.075 7.199 1.00 52.15 32 GLN C O 1
ATOM 921 N N . ALA C 1 33 ? -22.008 -5.363 8.354 1.00 43.14 33 ALA C N 1
ATOM 922 C CA . ALA C 1 33 ? -21.594 -4.407 7.332 1.00 42.40 33 ALA C CA 1
ATOM 923 C C . ALA C 1 33 ? -21.048 -5.108 6.089 1.00 39.86 33 ALA C C 1
ATOM 924 O O . ALA C 1 33 ? -21.256 -4.646 4.967 1.00 40.04 33 ALA C O 1
ATOM 926 N N . ARG C 1 34 ? -20.352 -6.223 6.291 1.00 36.91 34 ARG C N 1
ATOM 927 C CA . ARG C 1 34 ? -19.759 -6.961 5.179 1.00 41.71 34 ARG C CA 1
ATOM 928 C C . ARG C 1 34 ? -20.794 -7.734 4.361 1.00 43.93 34 ARG C C 1
ATOM 929 O O . ARG C 1 34 ? -20.669 -7.846 3.141 1.00 39.21 34 ARG C O 1
ATOM 937 N N . ILE C 1 35 ? -21.815 -8.259 5.033 1.00 41.24 35 ILE C N 1
ATOM 938 C CA . ILE C 1 35 ? -22.916 -8.927 4.348 1.00 35.55 35 ILE C CA 1
ATOM 939 C C . ILE C 1 35 ? -23.721 -7.911 3.544 1.00 41.49 35 ILE C C 1
ATOM 940 O O . ILE C 1 35 ? -24.103 -8.170 2.401 1.00 42.68 35 ILE C O 1
ATOM 945 N N . LEU C 1 36 ? -23.969 -6.753 4.149 1.00 42.71 36 LEU C N 1
ATOM 946 C CA . LEU C 1 36 ? -24.708 -5.677 3.496 1.00 39.17 36 LEU C CA 1
ATOM 947 C C . LEU C 1 36 ? -24.007 -5.216 2.222 1.00 43.01 36 LEU C C 1
ATOM 948 O O . LEU C 1 36 ? -24.655 -4.950 1.212 1.00 40.07 36 LEU C O 1
ATOM 953 N N . ALA C 1 37 ? -22.680 -5.134 2.273 1.00 42.52 37 ALA C N 1
ATOM 954 C CA . ALA C 1 37 ? -21.891 -4.708 1.121 1.00 42.71 37 ALA C CA 1
ATOM 955 C C . ALA C 1 37 ? -21.940 -5.739 -0.005 1.00 43.87 37 ALA C C 1
ATOM 956 O O . ALA C 1 37 ? -21.925 -5.382 -1.185 1.00 42.86 37 ALA C O 1
ATOM 958 N N . VAL C 1 38 ? -21.992 -7.017 0.363 1.00 40.14 38 VAL C N 1
ATOM 959 C CA . VAL C 1 38 ? -22.105 -8.093 -0.616 1.00 39.66 38 VAL C CA 1
ATOM 960 C C . VAL C 1 38 ? -23.493 -8.098 -1.256 1.00 39.17 38 VAL C C 1
ATOM 961 O O . VAL C 1 38 ? -23.620 -8.227 -2.474 1.00 43.00 38 VAL C O 1
ATOM 965 N N . GLU C 1 39 ? -24.526 -7.949 -0.430 1.00 35.47 39 GLU C N 1
ATOM 966 C CA . GLU C 1 39 ? -25.902 -7.882 -0.915 1.00 41.19 39 GLU C CA 1
ATOM 967 C C . GLU C 1 39 ? -26.098 -6.724 -1.890 1.00 43.53 39 GLU C C 1
ATOM 968 O O . GLU C 1 39 ? -26.743 -6.878 -2.926 1.00 46.09 39 GLU C O 1
ATOM 974 N N . ARG C 1 40 ? -25.539 -5.567 -1.551 1.00 42.50 40 ARG C N 1
ATOM 975 C CA . ARG C 1 40 ? -25.634 -4.389 -2.406 1.00 36.46 40 ARG C CA 1
ATOM 976 C C . ARG C 1 40 ? -24.869 -4.580 -3.714 1.00 45.82 40 ARG C C 1
ATOM 977 O O . ARG C 1 40 ? -25.303 -4.109 -4.762 1.00 47.28 40 ARG C O 1
ATOM 985 N N . TYR C 1 41 ? -23.741 -5.281 -3.649 1.00 45.22 41 TYR C N 1
ATOM 986 C CA . TYR C 1 41 ? -22.944 -5.561 -4.840 1.00 38.86 41 TYR C CA 1
ATOM 987 C C . TYR C 1 41 ? -23.725 -6.405 -5.842 1.00 43.99 41 TYR C C 1
ATOM 988 O O . TYR C 1 41 ? -23.804 -6.064 -7.020 1.00 44.78 41 TYR C O 1
ATOM 997 N N . LEU C 1 42 ? -24.300 -7.506 -5.366 1.00 44.17 42 LEU C N 1
ATOM 998 C CA . LEU C 1 42 ? -25.065 -8.409 -6.220 1.00 41.30 42 LEU C CA 1
ATOM 999 C C . LEU C 1 42 ? -26.286 -7.715 -6.819 1.00 44.35 42 LEU C C 1
ATOM 1000 O O . LEU C 1 42 ? -26.686 -8.003 -7.946 1.00 48.07 42 LEU C O 1
ATOM 1005 N N . LYS C 1 43 ? -26.867 -6.794 -6.058 1.00 48.12 43 LYS C N 1
ATOM 1006 C CA . LYS C 1 43 ? -28.022 -6.030 -6.512 1.00 42.46 43 LYS C CA 1
ATOM 1007 C C . LYS C 1 43 ? -27.642 -5.076 -7.642 1.00 50.66 43 LYS C C 1
ATOM 1008 O O . LYS C 1 43 ? -28.408 -4.886 -8.589 1.00 53.40 43 LYS C O 1
ATOM 1014 N N . ASP C 1 44 ? -26.453 -4.489 -7.546 1.00 48.82 44 ASP C N 1
ATOM 1015 C CA . ASP C 1 44 ? -25.998 -3.524 -8.540 1.00 50.82 44 ASP C CA 1
ATOM 1016 C C . ASP C 1 44 ? -25.599 -4.184 -9.860 1.00 50.81 44 ASP C C 1
ATOM 1017 O O . ASP C 1 44 ? -25.631 -3.547 -10.910 1.00 55.77 44 ASP C O 1
ATOM 1022 N N . GLN C 1 45 ? -25.225 -5.458 -9.803 1.00 52.44 45 GLN C N 1
ATOM 1023 C CA . GLN C 1 45 ? -24.850 -6.197 -11.005 1.00 53.08 45 GLN C CA 1
ATOM 1024 C C . GLN C 1 45 ? -26.079 -6.640 -11.790 1.00 53.25 45 GLN C C 1
ATOM 1025 O O . GLN C 1 45 ? -27.195 -6.637 -11.272 1.00 52.76 45 GLN C O 1
ATOM 1035 N N . MET D 2 2 ? -37.612 -6.358 14.179 1.00 88.34 41 MET D N 1
ATOM 1036 C CA . MET D 2 2 ? -36.630 -5.526 14.864 1.00 76.09 41 MET D CA 1
ATOM 1037 C C . MET D 2 2 ? -35.613 -4.968 13.870 1.00 67.50 41 MET D C 1
ATOM 1038 O O . MET D 2 2 ? -35.230 -5.643 12.915 1.00 68.15 41 MET D O 1
ATOM 1043 N N . THR D 2 3 ? -35.184 -3.730 14.099 1.00 72.08 42 THR D N 1
ATOM 1044 C CA . THR D 2 3 ? -34.251 -3.052 13.204 1.00 66.90 42 THR D CA 1
ATOM 1045 C C . THR D 2 3 ? -32.837 -3.051 13.788 1.00 69.68 42 THR D C 1
ATOM 1046 O O . THR D 2 3 ? -32.663 -3.010 15.006 1.00 68.58 42 THR D O 1
ATOM 1050 N N . TRP D 2 4 ? -31.832 -3.102 12.917 1.00 63.79 43 TRP D N 1
ATOM 1051 C CA . TRP D 2 4 ? -30.438 -3.048 13.345 1.00 57.13 43 TRP D CA 1
ATOM 1052 C C . TRP D 2 4 ? -30.082 -1.714 13.996 1.00 61.55 43 TRP D C 1
ATOM 1053 O O . TRP D 2 4 ? -29.071 -1.607 14.687 1.00 70.75 43 TRP D O 1
ATOM 1064 N N . GLU D 2 5 ? -30.909 -0.698 13.771 1.00 70.74 44 GLU D N 1
ATOM 1065 C CA . GLU D 2 5 ? -30.720 0.588 14.432 1.00 75.62 44 GLU D CA 1
ATOM 1066 C C . GLU D 2 5 ? -31.320 0.535 15.833 1.00 70.01 44 GLU D C 1
ATOM 1067 O O . GLU D 2 5 ? -30.821 1.175 16.760 1.00 67.32 44 GLU D O 1
ATOM 1073 N N . GLU D 2 6 ? -32.395 -0.234 15.978 1.00 62.79 45 GLU D N 1
ATOM 1074 C CA . GLU D 2 6 ? -33.000 -0.474 17.282 1.00 70.36 45 GLU D CA 1
ATOM 1075 C C . GLU D 2 6 ? -32.105 -1.409 18.086 1.00 68.03 45 GLU D C 1
ATOM 1076 O O 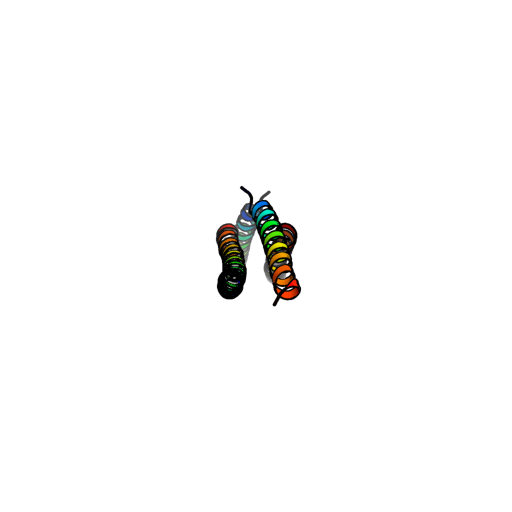. GLU D 2 6 ? -32.054 -1.338 19.313 1.00 72.59 45 GLU D O 1
ATOM 1082 N N . TRP D 2 7 ? -31.404 -2.287 17.377 1.00 68.44 46 TRP D N 1
ATOM 1083 C CA . TRP D 2 7 ? -30.490 -3.234 17.999 1.00 58.57 46 TRP D CA 1
ATOM 1084 C C . TRP D 2 7 ? -29.296 -2.504 18.602 1.00 62.48 46 TRP D C 1
ATOM 1085 O O . TRP D 2 7 ? -28.854 -2.829 19.704 1.00 59.94 46 TRP D O 1
ATOM 1096 N N . ASP D 2 8 ? -28.784 -1.513 17.877 1.00 57.55 47 ASP D N 1
ATOM 1097 C CA . ASP D 2 8 ? -27.654 -0.718 18.344 1.00 61.61 47 ASP D CA 1
ATOM 1098 C C . ASP D 2 8 ? -27.978 0.034 19.632 1.00 65.76 47 ASP D C 1
ATOM 1099 O O . ASP D 2 8 ? -27.137 0.144 20.522 1.00 61.26 47 ASP D O 1
ATOM 1104 N N . LYS D 2 9 ? -29.200 0.547 19.727 1.00 70.13 48 LYS D N 1
ATOM 1105 C CA . LYS D 2 9 ? -29.611 1.324 20.890 1.00 69.14 48 LYS D CA 1
ATOM 1106 C C . LYS D 2 9 ? -29.703 0.465 22.147 1.00 67.42 48 LYS D C 1
ATOM 1107 O O . LYS D 2 9 ? -29.189 0.843 23.198 1.00 67.17 48 LYS D O 1
ATOM 1113 N N . LYS D 2 10 ? -30.348 -0.693 22.034 1.00 60.12 49 LYS D N 1
ATOM 1114 C CA . LYS D 2 10 ? -30.508 -1.594 23.172 1.00 62.98 49 LYS D CA 1
ATOM 1115 C C . LYS D 2 10 ? -29.163 -2.091 23.699 1.00 63.14 49 LYS D C 1
ATOM 1116 O O . LYS D 2 10 ? -28.961 -2.180 24.908 1.00 62.32 49 LYS D O 1
ATOM 1122 N N . ILE D 2 11 ? -28.250 -2.410 22.785 1.00 60.66 50 ILE D N 1
ATOM 1123 C CA . ILE D 2 11 ? -26.919 -2.882 23.156 1.00 56.56 50 ILE D CA 1
ATOM 1124 C C . ILE D 2 11 ? -26.157 -1.834 23.966 1.00 62.93 50 ILE D C 1
ATOM 1125 O O . ILE D 2 11 ? -25.658 -2.124 25.053 1.00 72.67 50 ILE D O 1
ATOM 1130 N N . GLU D 2 12 ? -26.078 -0.617 23.437 1.00 65.01 51 GLU D N 1
ATOM 1131 C CA . GLU D 2 12 ? -25.355 0.460 24.108 1.00 70.75 51 GLU D CA 1
ATOM 1132 C C . GLU D 2 12 ? -25.963 0.849 25.453 1.00 68.18 51 GLU D C 1
ATOM 1133 O O . GLU D 2 12 ? -25.239 1.182 26.388 1.00 69.53 51 GLU D O 1
ATOM 1139 N N . GLU D 2 13 ? -27.288 0.802 25.548 1.00 63.47 52 GLU D N 1
ATOM 1140 C CA . GLU D 2 13 ? -27.970 1.083 26.806 1.00 67.29 52 GLU D CA 1
ATOM 1141 C C . GLU D 2 13 ? -27.620 0.033 27.856 1.00 68.93 52 GLU D C 1
ATOM 1142 O O . GLU D 2 13 ? -27.340 0.363 29.008 1.00 69.08 52 GLU D O 1
ATOM 1148 N N . LEU D 2 14 ? -27.632 -1.231 27.446 1.00 68.95 53 LEU D N 1
ATOM 1149 C CA . LEU D 2 14 ? -27.349 -2.339 28.352 1.00 64.46 53 LEU D CA 1
ATOM 1150 C C . LEU D 2 14 ? -25.887 -2.378 28.792 1.00 63.29 53 LEU D C 1
ATOM 1151 O O . LEU D 2 14 ? -25.581 -2.809 29.903 1.00 65.09 53 LEU D O 1
ATOM 1156 N N . ILE D 2 15 ? -24.987 -1.929 27.922 1.00 63.33 54 ILE D N 1
ATOM 1157 C CA . ILE D 2 15 ? -23.566 -1.897 28.256 1.00 66.32 54 ILE D CA 1
ATOM 1158 C C . ILE D 2 15 ? -23.261 -0.783 29.259 1.00 67.01 54 ILE D C 1
ATOM 1159 O O . ILE D 2 15 ? -22.488 -0.981 30.196 1.00 69.96 54 ILE D O 1
ATOM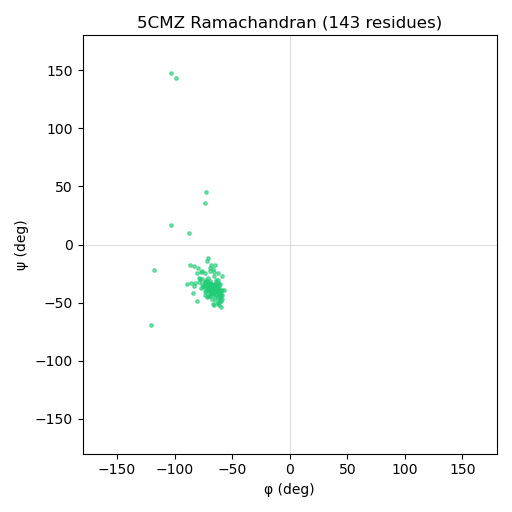 1164 N N . LYS D 2 16 ? -23.880 0.379 29.064 1.00 67.16 55 LYS D N 1
ATOM 1165 C CA . LYS D 2 16 ? -23.747 1.490 30.003 1.00 72.70 55 LYS D CA 1
ATOM 1166 C C . LYS D 2 16 ? -24.233 1.087 31.389 1.00 70.56 55 LYS D C 1
ATOM 1167 O O . LYS D 2 16 ? -23.550 1.312 32.386 1.00 70.51 55 LYS D O 1
ATOM 1173 N N . LYS D 2 17 ? -25.421 0.493 31.436 1.00 63.86 56 LYS D N 1
ATOM 1174 C CA . LYS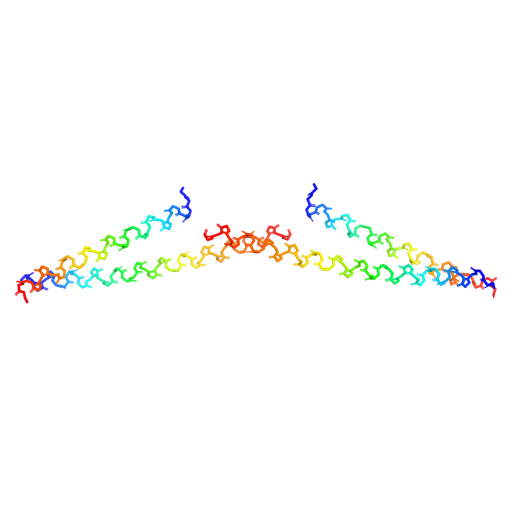 D 2 17 ? -26.007 0.009 32.682 1.00 66.84 56 LYS D CA 1
ATOM 1175 C C . LYS D 2 17 ? -25.113 -1.030 33.351 1.00 70.88 56 LYS D C 1
ATOM 1176 O O . LYS D 2 17 ? -24.913 -0.998 34.565 1.00 75.24 56 LYS D O 1
ATOM 1182 N N . SER D 2 18 ? -24.573 -1.944 32.551 1.00 66.48 57 SER D N 1
ATOM 1183 C CA . SER D 2 18 ? -23.698 -2.989 33.066 1.00 61.08 57 SER D CA 1
ATOM 1184 C C . SER D 2 18 ? -22.411 -2.401 33.641 1.00 63.98 57 SER D C 1
ATOM 1185 O O . SER D 2 18 ? -21.919 -2.860 34.670 1.00 69.39 57 SER D O 1
ATOM 1188 N N . GLU D 2 19 ? -21.876 -1.381 32.975 1.00 69.00 58 GLU D N 1
ATOM 1189 C CA . GLU D 2 19 ? -20.661 -0.714 33.437 1.00 69.58 58 GLU D CA 1
ATOM 1190 C C . GLU D 2 19 ? -20.882 0.022 34.756 1.00 71.28 58 GLU D C 1
ATOM 1191 O O . GLU D 2 19 ? -20.008 0.034 35.621 1.00 73.02 58 GLU D O 1
ATOM 1197 N N . GLU D 2 20 ? -22.053 0.636 34.903 1.00 73.44 59 GLU D N 1
ATOM 1198 C CA . GLU D 2 20 ? -22.382 1.389 36.110 1.00 80.17 59 GLU D CA 1
ATOM 1199 C C . GLU D 2 20 ? -22.567 0.472 37.317 1.00 80.80 59 GLU D C 1
ATOM 1200 O O . GLU D 2 20 ? -22.080 0.766 38.408 1.00 76.39 59 GLU D O 1
ATOM 1206 N N . LEU D 2 21 ? -23.276 -0.635 37.113 1.00 77.83 60 LEU D N 1
ATOM 1207 C CA . LEU D 2 21 ? -23.512 -1.610 38.174 1.00 71.27 60 LEU D CA 1
ATOM 1208 C C . LEU D 2 21 ? -22.203 -2.218 38.672 1.00 73.52 60 LEU D C 1
ATOM 1209 O O . LEU D 2 21 ? -22.028 -2.440 39.869 1.00 77.11 60 LEU D O 1
ATOM 1214 N N . ILE D 2 22 ? -21.285 -2.479 37.746 1.00 74.07 61 ILE D N 1
ATOM 1215 C CA . ILE D 2 22 ? -19.967 -3.003 38.090 1.00 77.66 61 ILE D CA 1
ATOM 1216 C C . ILE D 2 22 ? -19.193 -2.001 38.947 1.00 78.82 61 ILE D C 1
ATOM 1217 O O . ILE D 2 22 ? -18.484 -2.383 39.878 1.00 81.98 61 ILE D O 1
ATOM 1222 N N . LYS D 2 23 ? -19.351 -0.717 38.642 1.00 83.05 62 LYS D N 1
ATOM 1223 C CA . LYS D 2 23 ? -18.664 0.333 39.388 1.00 85.53 62 LYS D CA 1
ATOM 1224 C C . LYS D 2 23 ? -19.363 0.640 40.712 1.00 86.17 62 LYS D C 1
ATOM 1225 O O . LYS D 2 23 ? -18.758 1.204 41.621 1.00 89.98 62 LYS D O 1
ATOM 1231 N N . LYS D 2 24 ? -20.637 0.269 40.812 1.00 80.44 63 LYS D N 1
ATOM 1232 C CA . LYS D 2 24 ? -21.360 0.333 42.077 1.00 76.39 63 LYS D CA 1
ATOM 1233 C C . LYS D 2 24 ? -20.743 -0.684 43.027 1.00 86.39 63 LYS D C 1
ATOM 1234 O O . LYS D 2 24 ? -20.388 -0.367 44.162 1.00 85.77 63 LYS D O 1
ATOM 1240 N N . ILE D 2 25 ? -20.619 -1.911 42.532 1.00 86.01 64 ILE D N 1
ATOM 1241 C CA . ILE D 2 25 ? -20.046 -3.023 43.278 1.00 81.89 64 ILE D CA 1
ATOM 1242 C C . ILE D 2 25 ? -18.602 -2.754 43.695 1.00 85.32 64 ILE D C 1
ATOM 1243 O O . ILE D 2 25 ? -18.224 -2.996 44.842 1.00 87.75 64 ILE D O 1
ATOM 1248 N N . GLU D 2 26 ? -17.805 -2.245 42.761 1.00 81.29 65 GLU D N 1
ATOM 1249 C CA . GLU D 2 26 ? -16.382 -2.011 42.999 1.00 90.76 65 GLU D CA 1
ATOM 1250 C C . GLU D 2 26 ? -16.126 -0.992 44.109 1.00 98.01 65 GLU D C 1
ATOM 1251 O O . GLU D 2 26 ? -15.064 -0.997 44.730 1.00 100.33 65 GLU D O 1
ATOM 1257 N N . GLU D 2 27 ? -17.100 -0.120 44.354 1.00 92.69 66 GLU D N 1
ATOM 1258 C CA . GLU D 2 27 ? -16.989 0.869 45.421 1.00 96.64 66 GLU D CA 1
ATOM 1259 C C . GLU D 2 27 ? -17.317 0.251 46.777 1.00 98.89 66 GLU D C 1
ATOM 1260 O O . GLU D 2 27 ? -16.569 0.418 47.740 1.00 100.31 66 GLU D O 1
ATOM 1266 N N . GLN D 2 28 ? -18.439 -0.462 46.839 1.00 92.95 67 GLN D N 1
ATOM 1267 C CA . GLN D 2 28 ? -18.902 -1.099 48.070 1.00 85.67 67 GLN D CA 1
ATOM 1268 C C . GLN D 2 28 ? -17.861 -2.054 48.654 1.00 93.13 67 GLN D C 1
ATOM 1269 O O . GLN D 2 28 ? -17.685 -2.122 49.870 1.00 99.47 67 GLN D O 1
ATOM 1275 N N . ILE D 2 29 ? -17.175 -2.785 47.782 1.00 95.39 68 ILE D N 1
ATOM 1276 C CA . ILE D 2 29 ? -16.120 -3.698 48.207 1.00 92.66 68 ILE D CA 1
ATOM 1277 C C . ILE D 2 29 ? -14.946 -2.918 48.798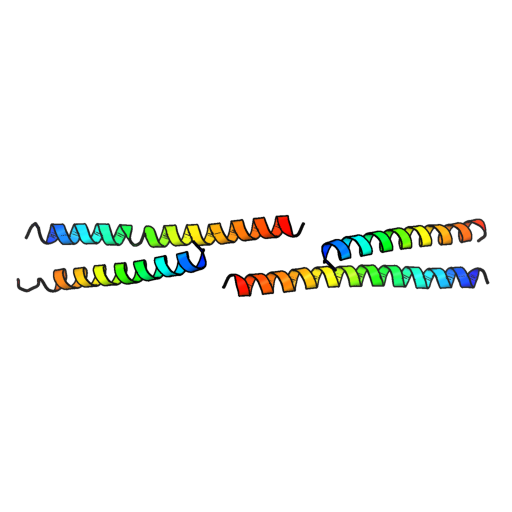 1.00 99.07 68 ILE D C 1
ATOM 1278 O O . ILE D 2 29 ? -14.346 -3.335 49.789 1.00 106.15 68 ILE D O 1
ATOM 1283 N N . LYS D 2 30 ? -14.630 -1.780 48.189 1.00 101.33 69 LYS D N 1
ATOM 1284 C CA . LYS D 2 30 ? -13.574 -0.911 48.695 1.00 101.88 69 LYS D CA 1
ATOM 1285 C C . LYS D 2 30 ? -14.070 -0.077 49.870 1.00 105.16 69 LYS D C 1
ATOM 1286 O O . LYS D 2 30 ? -13.292 0.296 50.748 1.00 103.48 69 LYS D O 1
ATOM 1292 N N . LYS D 2 31 ? -15.369 0.211 49.883 1.00 104.08 70 LYS D N 1
ATOM 1293 C CA . LYS D 2 31 ? -15.983 0.924 50.998 1.00 97.81 70 LYS D CA 1
ATOM 1294 C C . LYS D 2 31 ? -15.989 0.030 52.233 1.00 106.77 70 LYS D C 1
ATOM 1295 O O . LYS D 2 31 ? -16.130 0.505 53.360 1.00 108.94 70 LYS D O 1
ATOM 1301 N N . GLN D 2 32 ? -15.809 -1.269 52.016 1.00 106.49 71 GLN D N 1
ATOM 1302 C CA . GLN D 2 32 ? -15.701 -2.225 53.111 1.00 101.26 71 GLN D CA 1
ATOM 1303 C C . GLN D 2 32 ? -14.357 -2.095 53.826 1.00 103.98 71 GLN D C 1
ATOM 1304 O O . GLN D 2 32 ? -13.700 -3.095 54.113 1.00 100.73 71 GLN D O 1
ATOM 1310 N N . GLU D 2 33 ? -13.952 -0.859 54.103 1.00 110.07 72 GLU D N 1
ATOM 1311 C CA . GLU D 2 33 ? -12.738 -0.596 54.861 1.00 112.09 72 GLU D CA 1
ATOM 1312 C C . GLU D 2 33 ? -13.131 -0.218 56.284 1.00 117.07 72 GLU D C 1
ATOM 1313 O O . GLU D 2 33 ? -12.355 0.377 57.032 1.00 117.35 72 GLU D O 1
ATOM 1319 N N . GLU D 2 34 ? -14.382 -0.544 56.591 1.00 116.09 73 GLU D N 1
ATOM 1320 C CA . GLU D 2 34 ? -14.919 -0.446 57.922 1.00 116.82 73 GLU D CA 1
ATOM 1321 C C . GLU D 2 34 ? -14.315 -1.594 58.700 1.00 119.00 73 GLU D C 1
ATOM 1322 O O . GLU D 2 34 ? -14.956 -2.190 59.560 1.00 118.06 73 GLU D O 1
ATOM 1328 N N . SER D 2 35 ? -13.062 -1.892 58.386 1.00 113.30 74 SER D N 1
ATOM 1329 C CA . SER D 2 35 ? -12.370 -3.001 58.999 1.00 107.65 74 SER D CA 1
ATOM 1330 C C . SER D 2 35 ? -10.931 -3.084 58.512 1.00 108.43 74 SER D C 1
ATOM 1331 O O . SER D 2 35 ? -10.421 -4.168 58.254 1.00 103.82 74 SER D O 1
#

Foldseek 3Di:
DVVVVVVVVVVVVVVVVVVVVVVVVVVVVVVVVVVVVVVVVVD/DDVVVVVVVVVVVVVVVVVVVVVVVVVVVVPD/DVVVVVVVVVVVVVVVVVVVVVVVVVVVVVVVVVVVVVVVVVVVD/DDVVVVVVVVVVVVVVVVVVVVVVVVVVVVVPVD

InterPro domains:
  IPR000328 Retroviral envelope protein GP41-like [PF00517] (530-719)
  IPR000328 Retroviral envelope protein GP41-like [cd09909] (539-665)
  IPR000777 Human immunodeficiency virus 1, envelope glycoprotein Gp120 [PF00516] (34-511)
  IPR036377 Gp120 core superfamily [G3DSA:2.170.40.20] (44-164)
  IPR036377 Gp120 core superfamily [G3DSA:2.170.40.20] (165-512)
  IPR036377 Gp120 core superfamily [SSF56502] (83-492)
  IPR037527 Envelope glycoprotein Gp160 [MF_04083] (5-856)

Solvent-accessible surface area: 13852 Å² total; per-residue (Å²): 179,60,133,98,110,55,77,102,7,161,53,84,54,59,111,21,110,111,108,60,102,74,18,159,20,76,99,83,110,51,58,168,93,44,61,76,98,43,133,121,160,75,135,157,75,120,103,88,48,44,138,120,37,126,95,106,41,131,121,30,78,106,85,18,136,129,68,50,93,104,13,126,172,141,152,111,55,126,46,104,99,106,37,79,107,6,145,52,82,55,58,114,19,110,109,106,59,102,73,18,158,21,74,82,87,96,51,56,164,101,42,60,85,100,41,134,117,164,63,137,156,72,120,104,83,49,56,129,111,32,75,108,105,23,116,115,29,67,116,84,16,116,127,58,67,116,104,34,160,163,85,133,136,118

CATH classification: 1.20.5.170

Radius of gyration: 33.56 Å; Cα contacts (8 Å, |Δi|>4): 17; chains: 4; bounding box: 25×30×114 Å